Protein AF-A0A9W9YB34-F1 (afdb_monomer)

pLDDT: mean 74.24, std 17.66, range [41.94, 95.06]

Mean predicted aligned error: 12.37 Å

Nearest PDB structures (foldseek):
  2pfj-assembly1_A  TM=5.263E-01  e=7.940E+00  Escherichia phage T7

Secondary structure (DSSP, 8-state):
--------PPP--SEEEE--BHHHHHHHHHHHHH-TT--EEEE-SSS-SBTTS--------------

Organism: NCBI:txid174260

Foldseek 3Di:
DDPPPPPPDDDDWPDEQEAQAPVSVVVVVVVVVPDPDTHYYYDYPDPDHHPPDPDPPDPPPPPPPDD

Structure (mmCIF, N/CA/C/O backbone):
data_AF-A0A9W9YB34-F1
#
_entry.id   AF-A0A9W9YB34-F1
#
loop_
_atom_site.group_PDB
_atom_site.id
_atom_site.type_symbol
_atom_site.label_atom_id
_atom_site.label_alt_id
_atom_site.label_comp_id
_ato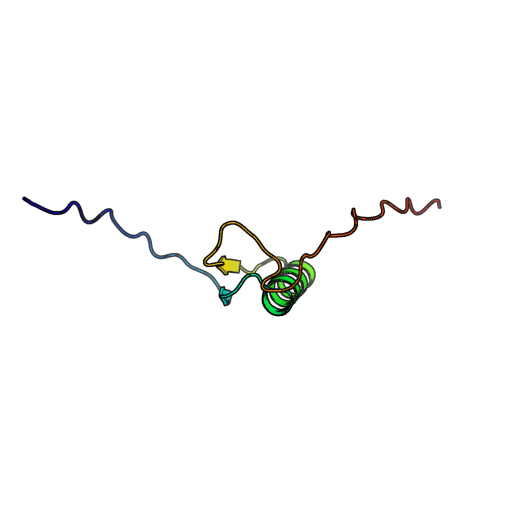m_site.label_asym_id
_atom_site.label_entity_id
_atom_site.label_seq_id
_atom_site.pdbx_PDB_ins_code
_atom_site.Cartn_x
_atom_site.Cartn_y
_atom_site.Cartn_z
_atom_site.occupancy
_atom_site.B_iso_or_equiv
_atom_site.auth_seq_id
_atom_site.auth_comp_id
_atom_site.auth_asym_id
_atom_site.auth_atom_id
_atom_site.pdbx_PDB_model_num
ATOM 1 N N . MET A 1 1 ? -20.960 -23.724 -24.019 1.00 42.91 1 MET A N 1
ATOM 2 C CA . MET A 1 1 ? -19.808 -23.629 -23.101 1.00 42.91 1 MET A CA 1
ATOM 3 C C . MET A 1 1 ? -20.149 -22.552 -22.085 1.00 42.91 1 MET A C 1
ATOM 5 O O . MET A 1 1 ? -20.058 -21.375 -22.404 1.00 42.91 1 MET A O 1
ATOM 9 N N . VAL A 1 2 ? -20.718 -22.947 -20.946 1.00 43.09 2 VAL A N 1
ATOM 10 C CA . VAL A 1 2 ? -21.136 -22.006 -19.898 1.00 43.09 2 VAL A CA 1
ATOM 11 C C . VAL A 1 2 ? -19.861 -21.609 -19.159 1.00 43.09 2 VAL A C 1
ATOM 13 O O . VAL A 1 2 ? -19.199 -22.477 -18.599 1.00 43.09 2 VAL A O 1
ATOM 16 N N . LYS A 1 3 ? -19.450 -20.339 -19.257 1.00 49.47 3 LYS A N 1
ATOM 17 C CA . LYS A 1 3 ? -18.362 -19.811 -18.427 1.00 49.47 3 LYS A CA 1
ATOM 18 C C . LYS A 1 3 ? -18.858 -19.860 -16.988 1.00 49.47 3 LYS A C 1
ATOM 20 O O . LYS A 1 3 ? -19.862 -19.233 -16.672 1.00 49.47 3 LYS A O 1
ATOM 25 N N . GLU A 1 4 ? -18.187 -2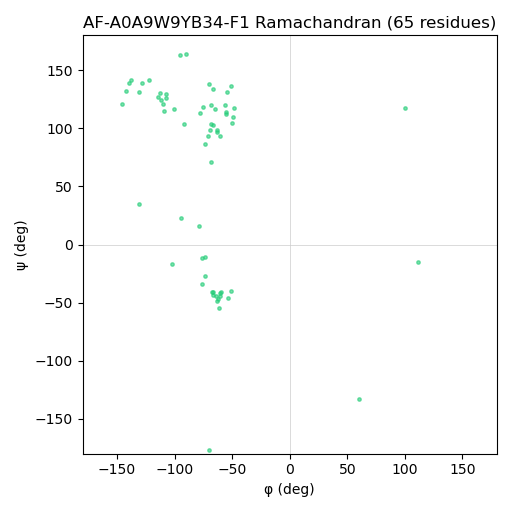0.656 -16.172 1.00 56.91 4 GLU A N 1
ATOM 26 C CA . GLU A 1 4 ? -18.394 -20.729 -14.735 1.00 56.91 4 GLU A CA 1
ATOM 27 C C . GLU A 1 4 ? -18.037 -19.353 -14.159 1.00 56.91 4 GLU A C 1
ATOM 29 O O . GLU A 1 4 ? -16.869 -18.996 -14.017 1.00 56.91 4 GLU A O 1
ATOM 34 N N . GLU A 1 5 ? -19.053 -18.516 -13.955 1.00 54.59 5 GLU A N 1
ATOM 35 C CA . GLU A 1 5 ? -18.915 -17.254 -13.244 1.00 54.59 5 GLU A CA 1
ATOM 36 C C . GLU A 1 5 ? 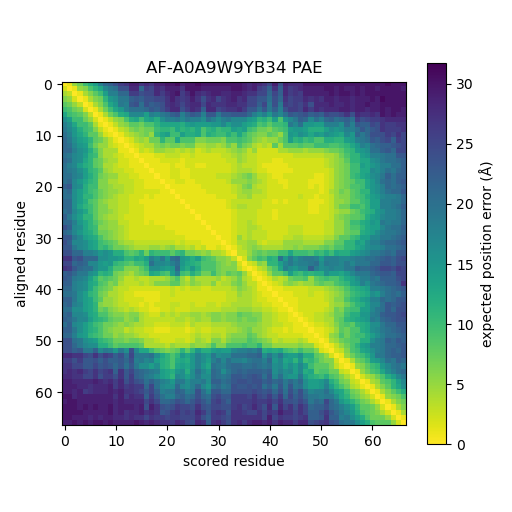-18.774 -17.624 -11.766 1.00 54.59 5 GLU A C 1
ATOM 38 O O . GLU A 1 5 ? -19.753 -17.788 -11.040 1.00 54.59 5 GLU A O 1
ATOM 43 N N . SER A 1 6 ? -17.533 -17.887 -11.352 1.00 60.75 6 SER A N 1
ATOM 44 C CA . SER A 1 6 ? -17.170 -18.098 -9.955 1.00 60.75 6 SER A CA 1
ATOM 45 C C . SER A 1 6 ? -17.777 -16.966 -9.133 1.00 60.75 6 SER A C 1
ATOM 47 O O . SER A 1 6 ? -17.446 -15.803 -9.371 1.00 60.75 6 SER A O 1
ATOM 49 N N . SER A 1 7 ? -18.685 -17.300 -8.214 1.00 65.44 7 SER A N 1
ATOM 50 C CA . SER A 1 7 ? -19.440 -16.344 -7.405 1.00 65.44 7 SER A CA 1
ATOM 51 C C . SER A 1 7 ? -18.494 -15.335 -6.755 1.00 65.44 7 SER A C 1
ATOM 53 O O . SER A 1 7 ? -17.785 -15.666 -5.801 1.00 65.44 7 SER A O 1
ATOM 55 N N . LEU A 1 8 ? -18.456 -14.112 -7.283 1.00 70.25 8 LEU A N 1
ATOM 56 C CA . LEU A 1 8 ? -17.655 -13.038 -6.715 1.00 70.25 8 LEU A CA 1
ATOM 57 C C . LEU A 1 8 ? -18.278 -12.651 -5.373 1.00 70.25 8 LEU A C 1
ATOM 59 O O . LEU A 1 8 ? -19.314 -11.992 -5.312 1.00 70.25 8 LEU A O 1
ATOM 63 N N . THR A 1 9 ? -17.663 -13.089 -4.278 1.00 72.00 9 THR A N 1
ATOM 64 C CA . THR A 1 9 ? -18.036 -12.628 -2.942 1.00 72.00 9 THR A CA 1
ATOM 65 C C . THR A 1 9 ? -17.642 -11.163 -2.812 1.00 72.00 9 THR A C 1
ATOM 67 O O . THR A 1 9 ? -16.462 -10.831 -2.942 1.00 72.00 9 THR A O 1
ATOM 70 N N . SER A 1 10 ? -18.617 -10.287 -2.558 1.00 74.56 10 SER A N 1
ATOM 71 C CA . SER A 1 10 ? -18.356 -8.868 -2.309 1.00 74.56 10 SER A CA 1
ATOM 72 C C . SER A 1 10 ? -17.378 -8.722 -1.147 1.00 74.56 10 SER A C 1
ATOM 74 O O . SER A 1 10 ? -17.678 -9.141 -0.028 1.00 74.56 10 SER A O 1
ATOM 76 N N . MET A 1 11 ? -16.222 -8.105 -1.390 1.00 71.12 11 MET A N 1
ATOM 77 C CA . MET A 1 11 ? -15.387 -7.635 -0.289 1.00 71.12 11 MET A CA 1
ATOM 78 C C . MET A 1 11 ? -16.081 -6.451 0.389 1.00 71.12 11 MET A C 1
ATOM 80 O O . MET A 1 11 ? -16.629 -5.579 -0.282 1.00 71.12 11 MET A O 1
ATOM 84 N N . SER A 1 12 ? -16.047 -6.427 1.719 1.00 78.75 12 SER A N 1
ATOM 85 C CA . SER A 1 12 ? -16.430 -5.268 2.524 1.00 78.75 12 SER A CA 1
ATOM 86 C C . SER A 1 12 ? -15.162 -4.693 3.138 1.00 78.75 12 SER A C 1
ATOM 88 O O . SER A 1 12 ? -14.510 -5.352 3.946 1.00 78.75 12 SER A O 1
ATOM 90 N N . CYS A 1 13 ? -14.802 -3.479 2.745 1.00 81.56 13 CYS A N 1
ATOM 91 C CA . CYS A 1 13 ? -13.620 -2.776 3.228 1.00 81.56 13 CYS A CA 1
ATOM 92 C C . CYS A 1 13 ? -13.956 -1.303 3.440 1.00 81.56 13 CYS A C 1
ATOM 94 O 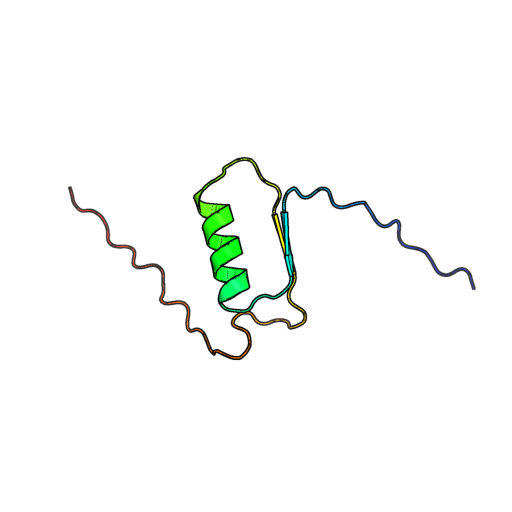O . CYS A 1 13 ? -14.628 -0.692 2.610 1.00 81.56 13 CYS A O 1
ATOM 96 N N . ASP A 1 14 ? -13.459 -0.733 4.533 1.00 87.12 14 ASP A N 1
ATOM 97 C CA . ASP A 1 14 ? -13.676 0.677 4.858 1.00 87.12 14 ASP A CA 1
ATOM 98 C C . ASP A 1 14 ? -12.790 1.577 3.995 1.00 87.12 14 ASP A C 1
ATOM 100 O O . ASP A 1 14 ? -13.174 2.686 3.629 1.00 87.12 14 ASP A O 1
ATOM 104 N N . VAL A 1 15 ? -11.584 1.094 3.673 1.00 88.44 15 VAL A N 1
ATOM 105 C CA . VAL A 1 15 ? -10.603 1.807 2.852 1.00 88.44 15 VAL A CA 1
ATOM 106 C C . VAL A 1 15 ? -9.868 0.826 1.942 1.00 88.44 15 VAL A C 1
ATOM 108 O O . VAL A 1 15 ? -9.343 -0.194 2.398 1.00 88.44 15 VAL A O 1
ATOM 111 N N . VAL A 1 16 ? -9.782 1.181 0.660 1.00 92.31 16 VAL A N 1
ATOM 112 C CA . VAL A 1 16 ? -8.938 0.504 -0.331 1.00 92.31 16 VAL A CA 1
ATOM 113 C C . VAL A 1 16 ? -7.820 1.442 -0.755 1.00 92.31 16 VAL A C 1
ATOM 115 O O . VAL A 1 16 ? -8.068 2.590 -1.121 1.00 92.31 16 VAL A O 1
ATOM 118 N N . VAL A 1 17 ? -6.592 0.936 -0.734 1.00 93.00 17 VAL A N 1
ATOM 119 C CA . VAL A 1 17 ? -5.408 1.606 -1.268 1.00 93.00 17 VAL A CA 1
ATOM 120 C C . VAL A 1 17 ? -5.001 0.892 -2.554 1.00 93.00 17 VAL A C 1
ATOM 122 O O . VAL A 1 17 ? -4.819 -0.324 -2.558 1.00 93.00 17 VAL A O 1
ATOM 125 N N . VAL A 1 18 ? -4.868 1.635 -3.652 1.00 95.06 18 VAL A N 1
ATOM 126 C CA . VAL A 1 18 ? -4.417 1.102 -4.946 1.00 95.06 18 VAL A CA 1
ATOM 127 C C . VAL A 1 18 ? -3.045 1.689 -5.264 1.00 95.06 18 VAL A C 1
ATOM 129 O O . VAL A 1 18 ? -2.887 2.908 -5.298 1.00 95.06 18 VAL A O 1
ATOM 132 N N . GLY A 1 19 ? -2.069 0.815 -5.501 1.00 94.62 19 GLY A N 1
ATOM 133 C CA . GLY A 1 19 ? -0.657 1.139 -5.675 1.00 94.62 19 GLY A CA 1
ATOM 134 C C . GLY A 1 19 ? 0.146 0.887 -4.398 1.00 94.62 19 GLY A C 1
ATOM 135 O O . GLY A 1 19 ? -0.063 1.528 -3.378 1.00 94.62 19 GLY A O 1
ATOM 136 N N . GLY A 1 20 ? 1.101 -0.030 -4.475 1.00 92.94 20 GLY A N 1
ATOM 137 C CA . GLY A 1 20 ? 2.029 -0.475 -3.439 1.00 92.94 20 GLY A CA 1
ATOM 138 C C . GLY A 1 20 ? 3.384 0.237 -3.456 1.00 92.94 20 GLY A C 1
ATOM 139 O O . GLY A 1 20 ? 4.373 -0.307 -2.964 1.00 92.94 20 G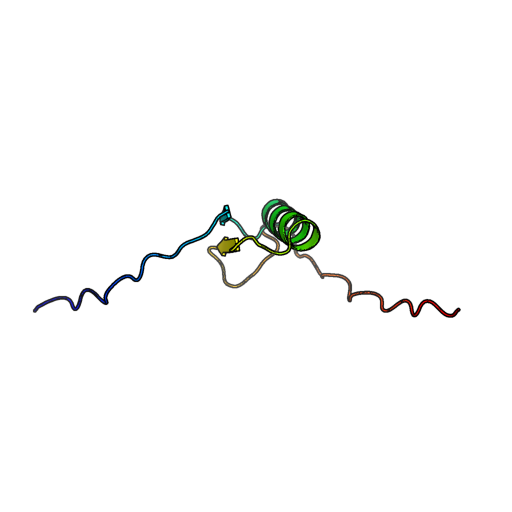LY A O 1
ATOM 140 N N . GLY A 1 21 ? 3.452 1.438 -4.037 1.00 93.31 21 GLY A N 1
ATOM 141 C CA . GLY A 1 21 ? 4.612 2.325 -3.937 1.00 93.31 21 GLY A CA 1
ATOM 142 C C . GLY A 1 21 ? 4.784 2.923 -2.537 1.00 93.31 21 GLY A C 1
ATOM 143 O O . GLY A 1 21 ? 4.014 2.637 -1.621 1.00 93.31 21 GLY A O 1
ATOM 144 N N . ILE A 1 22 ? 5.775 3.802 -2.372 1.00 91.44 22 ILE A N 1
ATOM 145 C CA . ILE A 1 22 ? 6.089 4.443 -1.078 1.00 91.44 22 ILE A CA 1
ATOM 146 C C . ILE A 1 22 ? 4.858 5.128 -0.472 1.00 91.44 22 ILE A C 1
ATOM 148 O O . ILE A 1 22 ? 4.561 4.945 0.706 1.00 91.44 22 ILE A O 1
ATOM 152 N N . SER A 1 23 ? 4.112 5.879 -1.284 1.00 92.75 23 SER A N 1
ATOM 153 C CA . SER A 1 23 ? 2.896 6.572 -0.849 1.00 92.75 23 SER A CA 1
ATOM 154 C C . SER A 1 23 ? 1.817 5.602 -0.368 1.00 92.75 23 SER A C 1
A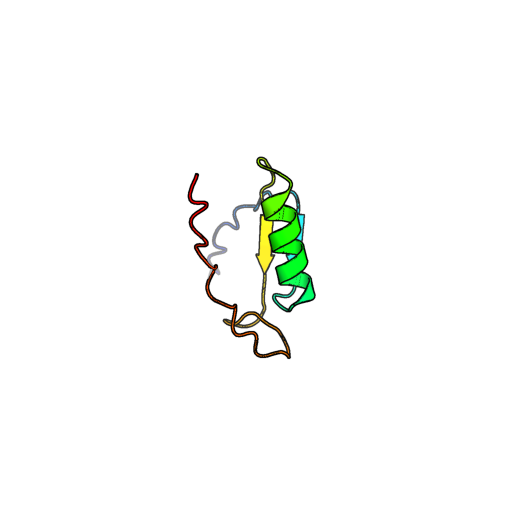TOM 156 O O . SER A 1 23 ? 1.253 5.799 0.706 1.00 92.75 23 SER A O 1
ATOM 158 N N . GLY A 1 24 ? 1.552 4.538 -1.127 1.00 93.25 24 GLY A N 1
ATOM 159 C CA . GLY A 1 24 ? 0.540 3.545 -0.780 1.00 93.25 24 GLY A CA 1
ATOM 160 C C . GLY A 1 24 ? 0.899 2.729 0.456 1.00 93.25 24 GLY A C 1
ATOM 161 O O . GLY A 1 24 ? 0.047 2.530 1.320 1.00 93.25 24 GLY A O 1
ATOM 162 N N . MET A 1 25 ? 2.168 2.331 0.597 1.00 92.06 25 MET A N 1
ATOM 163 C CA . MET A 1 25 ? 2.653 1.665 1.809 1.00 92.06 25 MET A CA 1
ATOM 164 C C . MET A 1 25 ? 2.574 2.577 3.034 1.00 92.06 25 MET A C 1
ATOM 166 O O . MET A 1 25 ? 2.090 2.138 4.070 1.00 92.06 25 MET A O 1
ATOM 170 N N . TYR A 1 26 ? 2.988 3.844 2.921 1.00 91.56 26 TYR A N 1
ATOM 171 C CA . TYR A 1 26 ? 2.892 4.811 4.019 1.00 91.56 26 TYR A CA 1
ATOM 172 C C . TYR A 1 26 ? 1.442 5.015 4.467 1.00 91.56 26 TYR A C 1
ATOM 174 O O . TYR A 1 26 ? 1.149 5.075 5.661 1.00 91.56 26 TYR A O 1
ATOM 182 N N . MET A 1 27 ? 0.511 5.083 3.513 1.00 91.25 27 MET A N 1
ATOM 183 C CA . MET A 1 27 ? -0.911 5.207 3.815 1.00 91.25 27 MET A CA 1
ATOM 184 C C . MET A 1 27 ? -1.447 3.940 4.489 1.00 91.25 27 MET A C 1
ATOM 186 O O . MET A 1 27 ? -2.157 4.038 5.487 1.00 91.25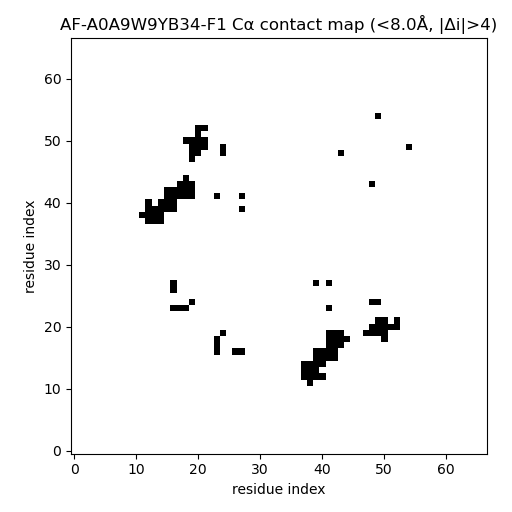 27 MET A O 1
ATOM 190 N N . ALA A 1 28 ? -1.070 2.757 3.994 1.00 90.38 28 ALA A N 1
ATOM 191 C CA . ALA A 1 28 ? -1.430 1.482 4.606 1.00 90.38 28 ALA A CA 1
ATOM 192 C C . ALA A 1 28 ? -0.883 1.364 6.040 1.00 90.38 28 ALA A C 1
ATOM 194 O O . ALA A 1 28 ? -1.633 0.997 6.941 1.00 90.38 28 ALA A O 1
ATOM 195 N N . GLU A 1 29 ? 0.376 1.741 6.276 1.00 89.25 29 GLU A N 1
ATOM 196 C CA . GLU A 1 29 ? 1.003 1.765 7.603 1.00 89.25 29 GLU A CA 1
ATOM 197 C C . GLU A 1 29 ? 0.304 2.756 8.537 1.00 89.25 29 GLU A C 1
ATOM 199 O O . GLU A 1 29 ? -0.074 2.400 9.652 1.00 89.25 29 GLU A O 1
ATOM 204 N N . THR A 1 30 ? 0.069 3.982 8.066 1.00 89.50 30 THR A N 1
ATOM 205 C CA . THR A 1 30 ? -0.605 5.032 8.841 1.00 89.50 30 THR A CA 1
ATOM 206 C C . THR A 1 30 ? -2.011 4.602 9.226 1.00 89.50 30 THR A C 1
ATOM 208 O O . THR A 1 30 ? -2.437 4.812 10.360 1.00 89.50 30 THR A O 1
ATOM 211 N N . LEU A 1 31 ? -2.738 3.966 8.308 1.00 87.06 31 LEU A N 1
ATOM 212 C CA . LEU A 1 31 ? -4.030 3.393 8.628 1.00 87.06 31 LEU A CA 1
ATOM 213 C C . LEU A 1 31 ? -3.845 2.313 9.698 1.00 87.06 31 LEU A C 1
ATOM 215 O O . LEU A 1 31 ? -4.479 2.419 10.747 1.00 87.06 31 LEU A O 1
ATOM 219 N N . CYS A 1 32 ? -2.976 1.317 9.474 1.00 83.81 32 CYS A N 1
ATOM 220 C CA . CYS A 1 32 ? -2.701 0.211 10.407 1.00 83.81 32 CYS A CA 1
ATOM 221 C C . CYS A 1 32 ? -2.372 0.678 11.831 1.00 83.81 32 CYS A C 1
ATOM 223 O O . CYS A 1 32 ? -2.863 0.078 12.783 1.00 83.81 32 CYS A O 1
ATOM 225 N N . ALA A 1 33 ? -1.602 1.755 11.975 1.00 82.56 33 ALA A N 1
ATOM 226 C CA . ALA A 1 33 ? -1.170 2.284 13.265 1.00 82.56 33 ALA A CA 1
ATOM 227 C C . ALA A 1 33 ? -2.275 3.007 14.055 1.00 82.56 33 ALA A C 1
ATOM 229 O O . ALA A 1 33 ? -2.194 3.070 15.279 1.00 82.56 33 ALA A O 1
ATOM 230 N N . ASN A 1 34 ? -3.282 3.570 13.382 1.00 75.69 34 ASN A N 1
ATOM 231 C CA . ASN A 1 34 ? -4.218 4.504 14.015 1.00 75.69 34 ASN A CA 1
ATOM 232 C C . ASN A 1 34 ? -5.582 3.899 14.384 1.00 75.69 34 ASN A C 1
ATOM 234 O O . ASN A 1 34 ? -6.302 4.500 15.179 1.00 75.69 34 ASN A O 1
ATOM 238 N N . GLU A 1 35 ? -5.974 2.741 13.837 1.00 71.25 35 GLU A N 1
ATOM 239 C CA . GLU A 1 35 ? -7.344 2.232 14.009 1.00 71.25 35 GLU A CA 1
ATOM 240 C C . GLU A 1 35 ? -7.427 0.700 14.095 1.00 71.25 35 GLU A C 1
ATOM 242 O O . GLU A 1 35 ? -7.094 -0.026 13.152 1.00 71.25 35 GLU A O 1
ATOM 247 N N . GLU A 1 36 ? -7.962 0.210 15.219 1.00 65.12 36 GLU A N 1
ATOM 248 C CA . GLU A 1 36 ? -8.147 -1.221 15.507 1.00 65.12 36 GLU A CA 1
ATOM 249 C C . GLU A 1 36 ? -9.330 -1.863 14.755 1.00 65.12 36 GLU A C 1
ATOM 251 O O . GLU A 1 36 ? -9.464 -3.084 14.749 1.00 65.12 36 GLU A O 1
ATOM 256 N N . ARG A 1 37 ? -10.207 -1.075 14.111 1.00 60.81 37 ARG A N 1
ATOM 257 C CA . ARG A 1 37 ? -11.479 -1.572 13.545 1.00 60.81 37 ARG A CA 1
ATOM 258 C C . ARG A 1 37 ? -11.759 -1.170 12.093 1.00 60.81 37 ARG A C 1
ATOM 260 O O . ARG A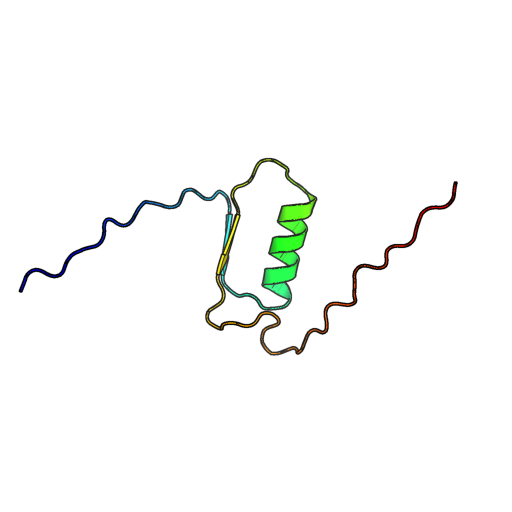 1 37 ? -12.917 -0.968 11.750 1.00 60.81 37 ARG A O 1
ATOM 267 N N . LYS A 1 38 ? -10.735 -1.077 11.237 1.00 73.25 38 LYS A N 1
ATOM 268 C CA . LYS A 1 38 ? -10.944 -0.930 9.784 1.00 73.25 38 LYS A CA 1
ATOM 269 C C . LYS A 1 38 ? -10.444 -2.132 8.993 1.00 73.25 38 LYS A C 1
ATOM 271 O O . LYS A 1 38 ? -9.275 -2.515 9.106 1.00 73.25 38 LYS A O 1
ATOM 276 N N . GLN A 1 39 ? -11.326 -2.691 8.168 1.00 72.31 39 GLN A N 1
ATOM 277 C CA . GLN A 1 39 ? -10.980 -3.653 7.125 1.00 72.31 39 GLN A CA 1
ATOM 278 C C . GLN A 1 39 ? -10.321 -2.886 5.977 1.00 72.31 39 GLN A C 1
ATOM 280 O O . GLN A 1 39 ? -10.913 -1.971 5.401 1.00 72.31 39 GLN A O 1
ATOM 285 N N . ARG A 1 40 ? -9.065 -3.222 5.684 1.00 80.00 40 ARG A N 1
ATOM 286 C CA . ARG A 1 40 ? -8.192 -2.470 4.776 1.00 80.00 40 ARG A CA 1
ATOM 287 C C . ARG A 1 40 ? -7.603 -3.404 3.746 1.00 80.00 40 ARG A C 1
ATOM 289 O O . ARG A 1 40 ? -7.175 -4.503 4.090 1.00 80.00 40 ARG A O 1
ATOM 296 N N . VAL A 1 41 ? -7.546 -2.940 2.505 1.00 88.69 41 VAL A N 1
ATOM 297 C CA . VAL A 1 41 ? -6.946 -3.700 1.410 1.00 88.69 41 VAL A CA 1
ATOM 298 C C . VAL A 1 41 ? -5.971 -2.809 0.657 1.00 88.69 41 VAL A C 1
ATOM 300 O O . VAL A 1 41 ? -6.308 -1.680 0.307 1.00 88.69 41 VAL A O 1
ATOM 303 N N . LEU A 1 42 ? -4.766 -3.323 0.423 1.00 90.38 42 LEU A N 1
ATOM 304 C CA . LEU A 1 42 ? -3.769 -2.721 -0.454 1.00 90.38 42 LEU A CA 1
ATOM 305 C C . LEU A 1 42 ? -3.644 -3.603 -1.697 1.00 90.38 42 LEU A C 1
ATOM 307 O O . LEU A 1 42 ? -3.303 -4.779 -1.581 1.00 90.38 42 LEU A O 1
ATOM 311 N N . PHE A 1 43 ? -3.906 -3.036 -2.870 1.00 93.56 43 PHE A N 1
ATOM 312 C CA . PHE A 1 43 ? -3.710 -3.706 -4.152 1.00 93.56 43 PHE A CA 1
ATOM 313 C C . PHE A 1 43 ? -2.499 -3.121 -4.874 1.00 93.56 43 PHE A C 1
ATOM 315 O O . PHE A 1 43 ? -2.412 -1.910 -5.059 1.00 93.56 43 PHE A O 1
ATOM 322 N N . GLU A 1 44 ? -1.598 -3.985 -5.326 1.00 93.62 44 GLU A N 1
ATOM 323 C CA . GLU A 1 44 ? -0.478 -3.650 -6.206 1.00 93.62 44 GLU A CA 1
ATOM 324 C C . GLU A 1 44 ? -0.593 -4.511 -7.466 1.00 93.62 44 GLU A C 1
ATOM 326 O O . GLU A 1 44 ? -1.025 -5.664 -7.405 1.00 93.62 44 GLU A O 1
ATOM 331 N N . LYS A 1 45 ? -0.277 -3.919 -8.617 1.00 93.25 45 LYS A N 1
ATOM 332 C CA . LYS A 1 45 ? -0.294 -4.597 -9.912 1.00 93.25 45 LYS A CA 1
ATOM 333 C C . LYS A 1 45 ? 0.797 -5.666 -9.969 1.00 93.25 45 LYS A C 1
ATOM 335 O O . LYS A 1 45 ? 0.570 -6.742 -10.519 1.00 93.25 45 LYS A O 1
ATOM 340 N N . ASP A 1 46 ? 1.971 -5.347 -9.437 1.00 90.19 46 ASP A N 1
ATOM 341 C CA . ASP A 1 46 ? 3.125 -6.232 -9.435 1.00 90.19 46 ASP A CA 1
ATOM 342 C C . ASP A 1 46 ? 3.168 -7.117 -8.178 1.00 90.19 46 ASP A C 1
ATOM 344 O O . ASP A 1 46 ? 2.554 -6.850 -7.149 1.00 90.19 46 ASP A O 1
ATOM 348 N N . SER A 1 47 ? 3.976 -8.177 -8.214 1.00 86.06 47 SER A N 1
ATOM 349 C CA . SER A 1 47 ? 4.232 -9.023 -7.039 1.00 86.06 47 SER A CA 1
ATOM 350 C C . SER A 1 47 ? 5.237 -8.402 -6.055 1.00 86.06 47 SER A C 1
ATOM 352 O O . SER A 1 47 ? 5.846 -9.114 -5.255 1.00 86.06 47 SER A O 1
ATOM 354 N N . ARG A 1 48 ? 5.508 -7.097 -6.177 1.00 87.00 48 ARG A N 1
ATOM 355 C CA . ARG A 1 48 ? 6.541 -6.368 -5.434 1.00 87.00 48 ARG A CA 1
ATOM 356 C C . ARG A 1 48 ? 5.994 -5.025 -4.978 1.00 87.00 48 ARG A C 1
ATOM 358 O O . ARG A 1 48 ? 5.320 -4.343 -5.737 1.00 87.00 48 ARG A O 1
ATOM 365 N N . PHE A 1 49 ? 6.370 -4.633 -3.770 1.00 89.31 49 PHE A N 1
ATOM 366 C CA . PHE A 1 49 ? 6.106 -3.303 -3.231 1.00 89.31 49 PHE A CA 1
ATOM 367 C C . PHE A 1 49 ? 7.310 -2.372 -3.444 1.00 89.31 49 PHE A C 1
ATOM 369 O O . PHE A 1 49 ? 8.423 -2.835 -3.694 1.00 89.31 49 PHE A O 1
ATOM 376 N N . GLY A 1 50 ? 7.088 -1.062 -3.318 1.00 88.69 50 GLY A N 1
ATOM 377 C CA . GLY A 1 50 ? 8.118 -0.020 -3.424 1.00 88.69 50 GLY A CA 1
ATOM 378 C C . GLY A 1 50 ? 8.005 0.871 -4.665 1.00 88.69 50 GLY A C 1
ATOM 379 O O . GLY A 1 50 ? 8.543 1.978 -4.668 1.00 88.69 50 GLY A O 1
ATOM 380 N N . GLY A 1 51 ? 7.228 0.466 -5.676 1.00 87.81 51 GLY A N 1
ATOM 381 C CA . GLY A 1 51 ? 7.099 1.214 -6.932 1.00 87.81 51 GLY A CA 1
ATOM 382 C C . GLY A 1 51 ? 8.453 1.345 -7.637 1.00 87.81 51 GLY A C 1
ATOM 383 O O . GLY A 1 51 ? 9.203 0.375 -7.714 1.00 87.81 51 GLY A O 1
ATOM 384 N N . ASP A 1 52 ? 8.790 2.552 -8.096 1.00 83.75 52 ASP A N 1
ATOM 385 C CA . ASP A 1 52 ? 10.067 2.837 -8.775 1.00 83.75 52 ASP A CA 1
ATOM 386 C C . ASP A 1 52 ? 11.281 2.876 -7.822 1.00 83.75 52 ASP A C 1
ATOM 388 O O . ASP A 1 52 ? 12.430 2.915 -8.266 1.00 83.75 52 ASP A O 1
ATOM 392 N N . GLY A 1 53 ? 11.046 2.878 -6.505 1.00 70.62 53 GLY A N 1
ATOM 393 C CA . GLY A 1 53 ? 12.091 2.876 -5.487 1.00 70.62 53 GLY A CA 1
ATOM 394 C C . GLY A 1 53 ? 12.313 1.481 -4.911 1.00 70.62 53 GLY A C 1
ATOM 395 O O . GLY A 1 53 ? 11.443 0.939 -4.232 1.00 70.62 53 GLY A O 1
ATOM 396 N N . THR A 1 54 ? 13.505 0.909 -5.097 1.00 58.06 54 THR A N 1
ATOM 397 C CA . THR A 1 54 ? 13.929 -0.280 -4.345 1.00 58.06 54 THR A CA 1
ATOM 398 C C . THR A 1 54 ? 14.004 0.074 -2.857 1.00 58.06 54 THR A C 1
ATOM 400 O O . THR A 1 54 ? 14.979 0.667 -2.402 1.00 58.06 54 THR A O 1
ATOM 403 N N . MET A 1 55 ? 12.975 -0.264 -2.080 1.00 55.97 55 MET A N 1
ATOM 404 C CA . MET A 1 55 ? 12.989 -0.084 -0.630 1.00 55.97 55 MET A CA 1
ATOM 405 C C . MET A 1 55 ? 13.502 -1.358 0.040 1.00 55.97 55 MET A C 1
ATOM 407 O O . MET A 1 55 ? 12.775 -2.338 0.180 1.00 55.97 55 MET A O 1
ATOM 411 N N . THR A 1 56 ? 14.750 -1.350 0.510 1.00 53.06 56 THR A N 1
ATOM 412 C CA . THR A 1 56 ? 15.133 -2.226 1.622 1.00 53.06 56 THR A CA 1
ATOM 413 C C . THR A 1 56 ? 14.417 -1.699 2.858 1.00 53.06 56 THR A C 1
ATOM 415 O O . THR A 1 56 ? 14.860 -0.712 3.447 1.00 53.06 56 THR A O 1
ATOM 418 N N . LEU A 1 57 ? 13.288 -2.307 3.229 1.00 56.06 57 LEU A N 1
ATOM 419 C CA . LEU A 1 57 ? 12.699 -2.082 4.546 1.00 56.06 57 LEU A CA 1
ATOM 420 C C . LEU A 1 57 ? 13.788 -2.404 5.573 1.00 56.06 57 LEU A C 1
ATOM 422 O O . LEU A 1 57 ? 14.239 -3.547 5.671 1.00 56.06 57 LEU A O 1
ATOM 426 N N . GLY A 1 58 ? 14.273 -1.382 6.281 1.00 55.59 58 GLY A N 1
ATOM 427 C CA . GLY A 1 58 ? 15.171 -1.592 7.407 1.00 55.59 58 GLY A CA 1
ATOM 428 C C . GLY A 1 58 ? 14.489 -2.553 8.372 1.00 55.59 58 GLY A C 1
ATOM 429 O O . GLY A 1 58 ? 13.307 -2.378 8.673 1.00 55.59 58 GLY A O 1
ATOM 430 N N . GLN A 1 59 ? 15.200 -3.595 8.810 1.00 43.03 59 GLN A N 1
ATOM 431 C CA . GLN A 1 59 ? 14.653 -4.527 9.792 1.00 43.03 59 GLN A CA 1
ATOM 432 C C . GLN A 1 59 ? 14.099 -3.727 10.979 1.00 43.03 59 GLN A C 1
ATOM 434 O O . GLN A 1 59 ? 14.763 -2.777 11.414 1.00 43.03 59 GLN A O 1
ATOM 439 N N . PRO A 1 60 ? 12.911 -4.074 11.509 1.00 46.94 60 PRO A N 1
ATOM 440 C CA . PRO A 1 60 ? 12.395 -3.417 12.695 1.00 46.94 60 PRO A CA 1
ATOM 441 C C . PRO A 1 60 ? 13.449 -3.540 13.793 1.00 46.94 60 PRO A C 1
ATOM 443 O O . PRO A 1 60 ? 13.796 -4.635 14.234 1.00 46.94 60 PRO A O 1
ATOM 446 N N . SER A 1 61 ? 14.017 -2.401 14.188 1.00 47.22 61 SER A N 1
ATOM 447 C CA . SER A 1 61 ? 14.996 -2.353 15.260 1.00 47.22 61 SER A CA 1
ATOM 448 C C . SER A 1 61 ? 14.269 -2.720 16.546 1.00 47.22 61 SER A C 1
ATOM 450 O O . SER A 1 61 ? 13.545 -1.904 17.118 1.00 47.22 61 SER A O 1
ATOM 452 N N . THR A 1 62 ? 14.453 -3.953 17.013 1.00 47.94 62 THR A N 1
ATOM 453 C CA . THR A 1 62 ? 14.093 -4.366 18.368 1.00 47.94 62 THR A CA 1
ATOM 454 C C . THR A 1 62 ? 15.036 -3.665 19.344 1.00 47.94 62 THR A C 1
ATOM 456 O O . THR A 1 62 ? 15.932 -4.278 19.924 1.00 47.94 62 THR A O 1
ATOM 459 N N . LYS A 1 63 ? 14.883 -2.350 19.527 1.00 48.22 63 LYS A N 1
ATOM 460 C CA . LYS A 1 63 ? 15.450 -1.684 20.696 1.00 48.22 63 LYS A CA 1
ATOM 461 C C . LYS A 1 63 ? 14.622 -2.143 21.883 1.00 48.22 63 LYS A C 1
ATOM 463 O O . LYS A 1 63 ? 13.567 -1.583 22.174 1.00 48.22 63 LYS A O 1
ATOM 468 N N . HIS A 1 64 ? 15.094 -3.197 22.544 1.00 47.66 64 HIS A N 1
ATOM 469 C CA . HIS A 1 64 ? 14.683 -3.513 23.900 1.00 47.66 64 HIS A CA 1
ATOM 470 C C . HIS A 1 64 ? 14.807 -2.234 24.733 1.00 47.66 64 HIS A C 1
ATOM 472 O O . HIS A 1 64 ? 15.909 -1.756 24.998 1.00 47.66 64 HIS A O 1
ATOM 478 N N . ARG A 1 65 ? 13.659 -1.668 25.125 1.00 49.22 65 ARG A N 1
ATOM 479 C CA . ARG A 1 65 ? 13.576 -0.766 26.271 1.00 49.22 65 ARG A CA 1
ATOM 480 C C . ARG A 1 65 ? 14.021 -1.580 27.482 1.00 49.22 65 ARG A C 1
ATOM 482 O O . ARG A 1 65 ? 13.226 -2.310 28.069 1.00 49.22 65 ARG A O 1
ATOM 489 N N . HIS A 1 66 ? 15.305 -1.502 27.808 1.00 41.94 66 HIS A N 1
ATOM 490 C CA . HIS A 1 66 ? 15.741 -1.795 29.161 1.00 41.94 66 HIS A CA 1
ATOM 491 C C . HIS A 1 66 ? 15.169 -0.714 30.081 1.00 41.94 66 HIS A C 1
ATOM 493 O O . HIS A 1 66 ? 15.148 0.463 29.715 1.00 41.94 66 HIS A O 1
ATOM 499 N N . LYS A 1 67 ? 14.613 -1.205 31.192 1.00 49.03 67 L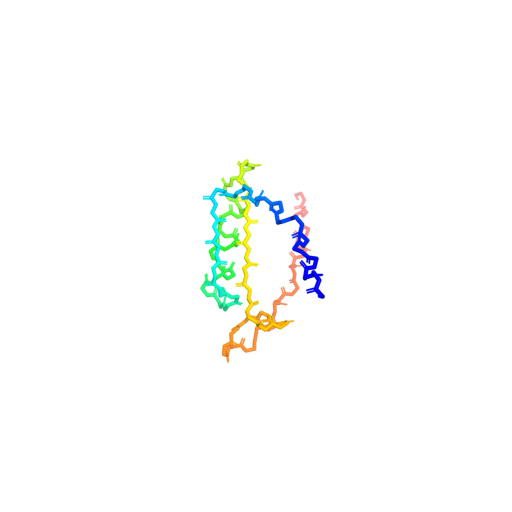YS A N 1
ATOM 500 C CA . LYS A 1 67 ? 13.996 -0.478 32.304 1.00 49.03 67 LYS A CA 1
ATOM 501 C C . LYS A 1 67 ? 14.753 0.778 32.715 1.00 49.03 67 LYS A C 1
ATOM 503 O O . LYS A 1 67 ? 15.999 0.705 32.762 1.00 49.03 67 LYS A O 1
#

Solvent-accessible surface area (backbone atoms only — not comparable to full-atom values): 4595 Å² total; per-residue (Å²): 136,83,77,81,74,72,80,79,74,81,83,82,61,81,45,80,42,78,44,34,22,62,68,36,45,52,49,52,50,54,50,63,75,73,50,98,85,65,46,71,47,79,46,46,97,56,102,62,69,25,62,96,44,91,67,80,75,72,74,84,78,81,72,75,80,74,129

Radius of gyration: 17.32 Å; Cα contacts (8 Å, |Δi|>4): 56; chains: 1; bounding box: 37×30×55 Å

Sequence (67 aa):
MVKEESSLTSMSCDVVVVGGGISGMYMAETLCANEERKQRVLFEKDSRFGGDGTMTLGQPSTKHRHK

InterPro domains:
  IPR036188 FAD/NAD(P)-binding domain superfamily [G3DSA:3.50.50.60] (2-65)
  IPR036188 FAD/NAD(P)-binding domain superfamily [SSF51905] (9-55)